Protein AF-A0A5M4D4X9-F1 (afdb_monomer)

Foldseek 3Di:
DVVVVVVCVVPPVNVVVVVVVVVVVVVVVVVVVVVVVVVVVLVVLLVVLVVCCVVVVDPPVRSVCVNVVVVPD

pLDDT: mean 89.51, std 11.48, range [47.28, 98.19]

Solvent-accessible surface area (backbone atoms only — not comparable to full-atom values): 4140 Å² total; per-residue (Å²): 109,69,69,57,55,49,56,45,65,73,33,59,71,60,40,52,52,49,52,52,54,51,48,54,51,52,55,49,51,55,53,51,54,50,52,50,54,52,52,53,51,52,53,50,52,53,53,50,45,53,48,33,39,76,71,64,80,37,53,68,70,57,46,52,50,57,63,55,60,69,75,79,119

Secondary structure (DSSP, 8-state):
-HHHHHHHHH-HHHHHHHHHHHHHHHHHHHHHHHHHHHHHHHHHHHHHHHHHHHTTSS-HHHHHHHHHHTT--

Radius of gyration: 23.7 Å; Cα contacts (8 Å, |Δi|>4): 14; chains: 1; bounding box: 46×15×61 Å

Sequence (73 aa):
MENVIQQLLDNEDTLLMLLIAGTVVICSLFSAVTKIATGMARERTRREIAAYIAEGSMSPEQGERILNSRQRA

Mean predicted aligned error: 6.94 Å

Structure (mmCIF, N/CA/C/O backbone):
data_AF-A0A5M4D4X9-F1
#
_entry.id   AF-A0A5M4D4X9-F1
#
loop_
_atom_site.group_PDB
_atom_site.id
_atom_site.type_symbol
_atom_site.label_atom_id
_atom_site.label_alt_id
_atom_site.label_comp_id
_atom_site.label_asym_id
_atom_site.label_entity_id
_atom_site.label_seq_id
_atom_site.pdbx_PDB_ins_code
_atom_site.Cartn_x
_atom_site.Cartn_y
_atom_site.Cartn_z
_atom_site.occupancy
_atom_site.B_iso_or_equiv
_atom_site.auth_seq_id
_atom_site.auth_comp_id
_atom_site.auth_asym_id
_atom_site.auth_atom_id
_atom_site.pdbx_PDB_model_num
ATOM 1 N N . MET A 1 1 ? 11.868 -5.573 -36.776 1.00 58.25 1 MET A N 1
ATOM 2 C CA . MET A 1 1 ? 11.906 -5.687 -35.300 1.00 58.25 1 MET A CA 1
ATOM 3 C C . MET A 1 1 ? 13.333 -5.886 -34.814 1.00 58.25 1 MET A C 1
ATOM 5 O O . MET A 1 1 ? 13.775 -5.096 -33.997 1.00 58.25 1 MET A O 1
ATOM 9 N N . GLU A 1 2 ? 14.084 -6.839 -35.370 1.00 68.38 2 GLU A N 1
ATOM 10 C CA . GLU A 1 2 ? 15.498 -7.073 -35.009 1.00 68.38 2 GLU A CA 1
ATOM 11 C C . GLU A 1 2 ? 16.394 -5.838 -35.219 1.00 68.38 2 GLU A C 1
ATOM 13 O O . GLU A 1 2 ? 17.139 -5.473 -34.317 1.00 68.38 2 GLU A O 1
ATOM 18 N N . ASN A 1 3 ? 16.218 -5.103 -36.325 1.00 75.00 3 ASN A N 1
ATOM 19 C CA . ASN A 1 3 ? 16.985 -3.875 -36.603 1.00 75.00 3 ASN A CA 1
ATOM 20 C C . ASN A 1 3 ? 16.771 -2.750 -35.573 1.00 75.00 3 ASN A C 1
ATOM 22 O O . ASN A 1 3 ? 17.673 -1.958 -35.331 1.00 75.00 3 ASN A O 1
ATOM 26 N N . VAL A 1 4 ? 15.581 -2.671 -34.966 1.00 75.31 4 VAL A N 1
ATOM 27 C CA . VAL A 1 4 ? 15.256 -1.632 -33.970 1.00 75.31 4 VAL A CA 1
ATOM 28 C C . VAL A 1 4 ? 15.886 -1.978 -32.625 1.00 75.31 4 VAL A C 1
ATOM 30 O O . VAL A 1 4 ? 16.417 -1.107 -31.947 1.00 75.31 4 VAL A O 1
ATOM 33 N N . ILE A 1 5 ? 15.861 -3.260 -32.255 1.00 76.25 5 ILE A N 1
ATOM 34 C CA . ILE A 1 5 ? 16.479 -3.744 -31.018 1.00 76.25 5 ILE A CA 1
ATOM 35 C C . ILE A 1 5 ? 18.002 -3.584 -31.095 1.00 76.25 5 ILE A C 1
ATOM 37 O O . ILE A 1 5 ? 18.604 -3.128 -30.129 1.00 76.25 5 ILE A O 1
ATOM 41 N N . GLN A 1 6 ? 18.616 -3.876 -32.247 1.00 74.62 6 GLN A N 1
ATOM 42 C CA . GLN A 1 6 ? 20.051 -3.649 -32.445 1.00 74.62 6 GLN A CA 1
ATOM 43 C C . GLN A 1 6 ? 20.418 -2.159 -32.431 1.00 74.62 6 GLN A C 1
ATOM 45 O O . GLN A 1 6 ? 21.337 -1.781 -31.716 1.00 74.62 6 GLN A O 1
ATOM 50 N N . GLN A 1 7 ? 19.643 -1.287 -33.090 1.00 73.75 7 GLN A N 1
ATOM 51 C CA . GLN A 1 7 ? 19.864 0.166 -33.004 1.00 73.75 7 GLN A CA 1
ATOM 52 C C . GLN A 1 7 ? 19.737 0.725 -31.581 1.00 73.75 7 GLN A C 1
ATOM 54 O O . GLN A 1 7 ? 20.409 1.699 -31.249 1.00 73.75 7 GLN A O 1
ATOM 59 N N . LEU A 1 8 ? 18.871 0.150 -30.745 1.00 69.56 8 LEU A N 1
ATOM 60 C CA . LEU A 1 8 ? 18.730 0.562 -29.347 1.00 69.56 8 LEU A CA 1
ATOM 61 C C . LEU A 1 8 ? 19.872 0.049 -28.462 1.00 69.56 8 LEU A C 1
ATOM 63 O O . LEU A 1 8 ? 20.217 0.724 -27.500 1.00 69.56 8 LEU A O 1
ATOM 67 N N . LEU A 1 9 ? 20.447 -1.117 -28.775 1.00 74.19 9 LEU A N 1
ATOM 68 C CA . LEU A 1 9 ? 21.592 -1.681 -28.053 1.00 74.19 9 LEU A CA 1
ATOM 69 C C . LEU A 1 9 ? 22.914 -0.999 -28.425 1.00 74.19 9 LEU A C 1
ATOM 71 O O . LEU A 1 9 ? 23.755 -0.825 -27.550 1.00 74.19 9 LEU A O 1
ATOM 75 N N . ASP A 1 10 ? 23.072 -0.570 -29.678 1.00 80.62 10 ASP A N 1
ATOM 76 C CA . ASP A 1 10 ? 24.288 0.109 -30.147 1.00 80.62 10 ASP A CA 1
ATOM 77 C C . ASP A 1 10 ? 24.380 1.573 -29.673 1.00 80.62 10 ASP A C 1
ATOM 79 O O . ASP A 1 10 ? 25.466 2.146 -29.628 1.00 80.62 10 ASP A O 1
ATOM 83 N N . ASN A 1 11 ? 23.253 2.192 -29.296 1.00 84.44 11 ASN A N 1
ATOM 84 C CA . ASN A 1 11 ? 23.213 3.558 -28.767 1.00 84.44 11 ASN A CA 1
ATOM 85 C C . ASN A 1 11 ? 23.135 3.553 -27.232 1.00 84.44 11 ASN A C 1
ATOM 87 O O . ASN A 1 11 ? 22.050 3.694 -26.656 1.00 84.44 11 ASN A O 1
ATOM 91 N N . GLU A 1 12 ? 24.294 3.441 -26.576 1.00 83.88 12 GLU A N 1
ATOM 92 C CA . GLU A 1 12 ? 24.431 3.387 -25.109 1.00 83.88 12 GLU A CA 1
ATOM 93 C C . GLU A 1 12 ? 23.673 4.517 -24.386 1.00 83.88 12 GLU A C 1
ATOM 95 O O . GLU A 1 12 ? 22.946 4.259 -23.425 1.00 83.88 12 GLU A O 1
ATOM 100 N N . ASP A 1 13 ? 23.746 5.755 -24.889 1.00 86.94 13 ASP A N 1
ATOM 101 C CA . ASP A 1 13 ? 23.051 6.912 -24.301 1.00 86.94 13 ASP A CA 1
ATOM 102 C C . ASP A 1 13 ? 21.521 6.767 -24.336 1.00 86.94 13 ASP A C 1
ATOM 104 O O . ASP A 1 13 ? 20.817 7.097 -23.376 1.00 86.94 13 ASP A O 1
ATOM 108 N N . THR A 1 14 ? 20.987 6.238 -25.441 1.00 87.19 14 THR A N 1
ATOM 109 C CA . THR A 1 14 ? 19.539 6.037 -25.605 1.00 87.19 14 THR A CA 1
ATOM 110 C C . THR A 1 14 ? 19.053 4.898 -24.714 1.00 87.19 14 THR A C 1
ATOM 112 O O . THR A 1 14 ? 17.988 5.001 -24.099 1.00 87.19 14 THR A O 1
ATOM 115 N N . LEU A 1 15 ? 19.851 3.834 -24.594 1.00 87.50 15 LEU A N 1
ATOM 116 C CA . LEU A 1 15 ? 19.576 2.710 -23.708 1.00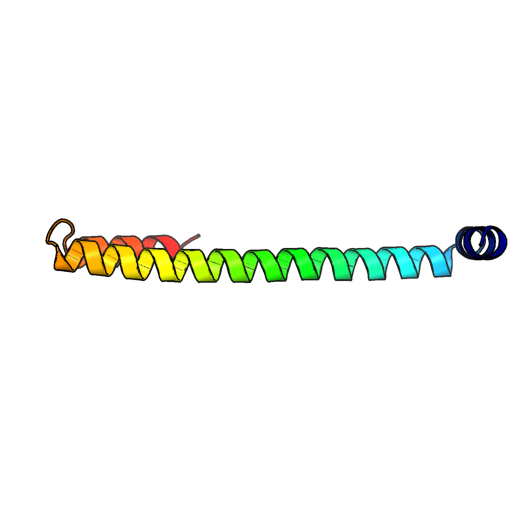 87.50 15 LEU A CA 1
ATOM 117 C C . LEU A 1 15 ? 19.552 3.153 -22.242 1.00 87.50 15 LEU A C 1
ATOM 119 O O . LEU A 1 15 ? 18.594 2.851 -21.528 1.00 87.50 15 LEU A O 1
ATOM 123 N N . LEU A 1 16 ? 20.555 3.916 -21.798 1.00 90.19 16 LEU A N 1
ATOM 124 C CA . LEU A 1 16 ? 20.611 4.449 -20.435 1.00 90.19 16 LEU A CA 1
ATOM 125 C C . LEU A 1 16 ? 19.416 5.360 -20.131 1.00 90.19 16 LEU A C 1
ATOM 127 O O . LEU A 1 16 ? 18.781 5.206 -19.085 1.00 90.19 16 LEU A O 1
ATOM 131 N N . MET A 1 17 ? 19.051 6.255 -21.055 1.00 90.19 17 MET A N 1
ATOM 132 C CA . MET A 1 17 ? 17.878 7.118 -20.891 1.00 90.19 17 MET A CA 1
ATOM 133 C C . MET A 1 17 ? 16.586 6.301 -20.746 1.00 90.19 17 MET A C 1
ATOM 135 O O . MET A 1 17 ? 15.763 6.588 -19.872 1.00 90.19 17 MET A O 1
ATOM 139 N N . LEU A 1 18 ? 16.416 5.260 -21.567 1.00 91.31 18 LEU A N 1
ATOM 140 C CA . LEU A 1 18 ? 15.240 4.394 -21.531 1.00 91.31 18 LEU A CA 1
ATOM 141 C C . LEU A 1 18 ? 15.162 3.584 -20.231 1.00 91.31 18 LEU A C 1
ATOM 143 O O . LEU A 1 18 ? 14.079 3.463 -19.657 1.00 91.31 18 LEU A O 1
ATOM 147 N N . LEU A 1 19 ? 16.291 3.081 -19.723 1.00 92.75 19 LEU A N 1
ATOM 148 C CA . LEU A 1 19 ? 16.340 2.364 -18.446 1.00 92.75 19 LEU A CA 1
ATOM 149 C C . LEU A 1 19 ? 15.986 3.266 -17.260 1.00 92.75 19 LEU A C 1
ATOM 151 O O . LEU A 1 19 ? 15.210 2.858 -16.392 1.00 92.75 19 LEU A O 1
ATOM 155 N N . ILE A 1 20 ? 16.504 4.496 -17.225 1.00 95.19 20 ILE A N 1
ATOM 156 C CA . ILE A 1 20 ? 16.180 5.460 -16.164 1.00 95.19 20 ILE A CA 1
ATOM 157 C C . ILE A 1 20 ? 14.692 5.813 -16.221 1.00 95.19 20 ILE A C 1
ATOM 159 O O . ILE A 1 20 ? 13.997 5.712 -15.207 1.00 95.19 20 ILE A O 1
ATOM 163 N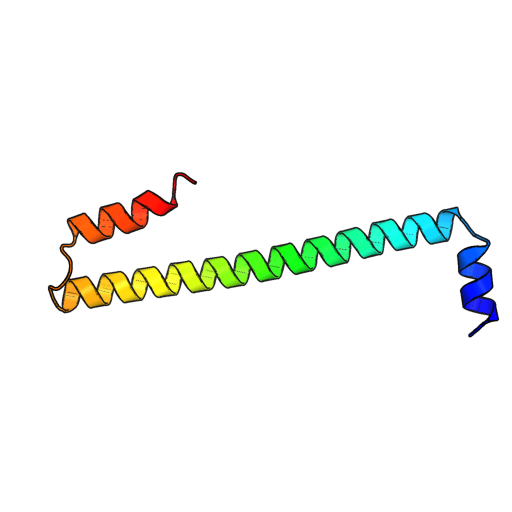 N . ALA A 1 21 ? 14.182 6.164 -17.405 1.00 95.06 21 ALA A N 1
ATOM 164 C CA . ALA A 1 21 ? 12.773 6.493 -17.593 1.00 95.06 21 ALA A CA 1
AT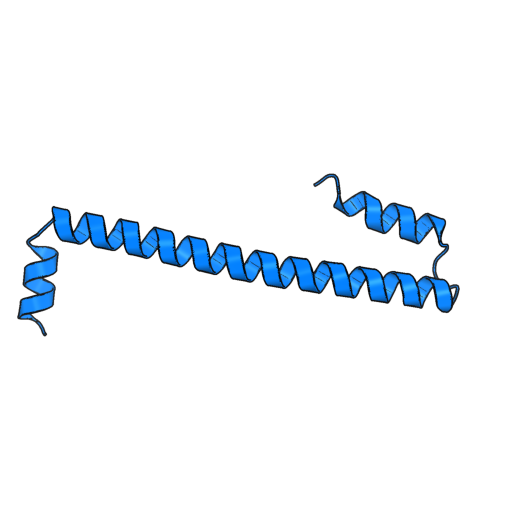OM 165 C C . ALA A 1 21 ? 11.863 5.319 -17.195 1.00 95.06 21 ALA A C 1
ATOM 167 O O . ALA A 1 21 ? 10.907 5.502 -16.438 1.00 95.06 21 ALA A O 1
ATOM 168 N N . GLY A 1 22 ? 12.198 4.102 -17.631 1.00 96.00 22 GLY A N 1
ATOM 169 C CA . GLY A 1 22 ? 11.474 2.887 -17.270 1.00 96.00 22 GLY A CA 1
ATOM 170 C C . GLY A 1 22 ? 11.465 2.643 -15.762 1.00 96.00 22 GLY A C 1
ATOM 171 O O . GLY A 1 22 ? 10.408 2.396 -15.182 1.00 96.00 22 GLY A O 1
ATOM 172 N N . THR A 1 23 ? 12.614 2.794 -15.101 1.00 96.56 23 THR A N 1
ATOM 173 C CA . THR A 1 23 ? 12.737 2.592 -13.649 1.00 96.56 23 THR A CA 1
ATOM 174 C C . THR A 1 23 ? 11.886 3.594 -12.871 1.00 96.56 23 THR A C 1
ATOM 176 O O . THR A 1 23 ? 11.140 3.203 -11.974 1.00 96.56 23 THR A O 1
ATOM 179 N N . VAL A 1 24 ? 11.926 4.877 -13.242 1.00 97.75 24 VAL A N 1
ATOM 180 C CA . VAL A 1 24 ? 11.123 5.924 -12.589 1.00 97.75 24 VAL A CA 1
ATOM 181 C C . VAL A 1 24 ? 9.628 5.641 -12.721 1.00 97.75 24 VAL A C 1
ATOM 183 O O . VAL A 1 24 ? 8.890 5.764 -11.738 1.00 97.75 24 VAL A O 1
ATOM 186 N N . VAL A 1 25 ? 9.170 5.231 -13.907 1.00 97.31 25 VAL A N 1
ATOM 187 C CA . VAL A 1 25 ? 7.762 4.875 -14.135 1.00 97.31 25 VAL A CA 1
ATOM 188 C C . VAL A 1 25 ? 7.363 3.692 -13.256 1.00 97.31 25 VAL A C 1
ATOM 190 O O . VAL A 1 25 ? 6.356 3.766 -12.550 1.00 97.31 25 VAL A O 1
ATOM 193 N N . ILE A 1 26 ? 8.177 2.635 -13.230 1.00 97.19 26 ILE A N 1
ATOM 194 C CA . ILE A 1 26 ? 7.914 1.439 -12.423 1.00 97.19 26 ILE A CA 1
ATOM 195 C C . ILE A 1 26 ? 7.836 1.801 -10.930 1.00 97.19 26 ILE A C 1
ATOM 197 O O . ILE A 1 26 ? 6.843 1.486 -10.271 1.00 97.1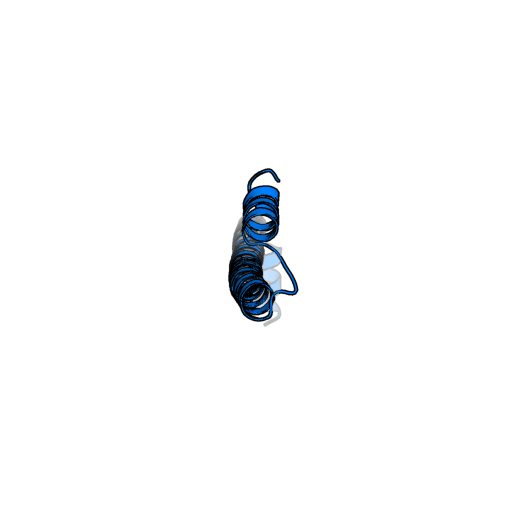9 26 ILE A O 1
ATOM 201 N N . CYS A 1 27 ? 8.820 2.528 -10.394 1.00 97.12 27 CYS A N 1
ATOM 202 C CA . CYS A 1 27 ? 8.828 2.963 -8.993 1.00 97.12 27 CYS A CA 1
ATOM 203 C C . CYS A 1 27 ? 7.618 3.844 -8.639 1.00 97.12 27 CYS A C 1
ATOM 205 O O . CYS A 1 27 ? 7.047 3.721 -7.548 1.00 97.12 27 CYS A O 1
ATOM 207 N N . SER A 1 28 ? 7.199 4.712 -9.561 1.00 97.12 28 SER A N 1
ATOM 208 C CA . SER A 1 28 ? 6.037 5.585 -9.370 1.00 97.12 28 SER A CA 1
ATOM 209 C C . SER A 1 28 ? 4.735 4.788 -9.298 1.00 97.12 28 SER A C 1
ATOM 211 O O . SER A 1 28 ? 3.900 5.057 -8.431 1.00 97.12 28 SER A O 1
ATOM 213 N N . LEU A 1 29 ? 4.584 3.761 -10.141 1.00 97.62 29 LEU A N 1
ATOM 214 C CA . LEU A 1 29 ? 3.429 2.862 -10.115 1.00 97.62 29 LEU A CA 1
ATOM 215 C C . LEU A 1 29 ? 3.344 2.094 -8.793 1.00 97.62 29 LEU A C 1
ATOM 217 O O . LEU A 1 29 ? 2.295 2.108 -8.146 1.00 97.62 29 LEU A O 1
ATOM 221 N N . PHE A 1 30 ? 4.449 1.496 -8.338 1.00 97.62 30 PHE A N 1
ATOM 222 C CA . PHE A 1 30 ? 4.481 0.798 -7.048 1.00 97.62 30 PHE A CA 1
ATOM 223 C C . PHE A 1 30 ? 4.120 1.725 -5.882 1.00 97.62 30 PHE A C 1
ATOM 225 O O . PHE A 1 30 ? 3.339 1.358 -4.999 1.00 97.62 30 PHE A O 1
ATOM 232 N N . SER A 1 31 ? 4.628 2.957 -5.904 1.00 96.19 31 SER A N 1
ATOM 233 C CA . SER A 1 31 ? 4.316 3.967 -4.891 1.00 96.19 31 SER A CA 1
ATOM 234 C C . SER A 1 31 ? 2.831 4.342 -4.884 1.00 96.19 31 SER A C 1
ATOM 236 O O . SER A 1 31 ? 2.230 4.468 -3.815 1.00 96.19 31 SER A O 1
ATOM 238 N N . ALA A 1 32 ? 2.216 4.495 -6.059 1.00 97.00 32 ALA A N 1
ATOM 239 C CA . ALA A 1 32 ? 0.795 4.808 -6.185 1.00 97.00 32 ALA A CA 1
ATOM 240 C C . ALA A 1 32 ? -0.091 3.675 -5.646 1.00 97.00 32 ALA A C 1
ATOM 242 O O . ALA A 1 32 ? -0.967 3.923 -4.815 1.00 97.00 32 ALA A O 1
ATOM 243 N N . VAL A 1 33 ? 0.184 2.428 -6.043 1.00 97.50 33 VAL A N 1
ATOM 244 C CA . VAL A 1 33 ? -0.559 1.248 -5.568 1.00 97.50 33 VAL A CA 1
ATOM 245 C C . VAL A 1 33 ? -0.448 1.111 -4.050 1.00 97.50 33 VAL A C 1
ATOM 247 O O . VAL A 1 33 ? -1.452 0.899 -3.369 1.00 97.50 33 VAL A O 1
ATOM 250 N N . THR A 1 34 ? 0.748 1.319 -3.498 1.00 96.19 34 THR A N 1
ATOM 251 C CA . THR A 1 34 ? 0.984 1.252 -2.049 1.00 96.19 34 THR A CA 1
ATOM 252 C C . THR A 1 34 ? 0.171 2.308 -1.296 1.00 96.19 3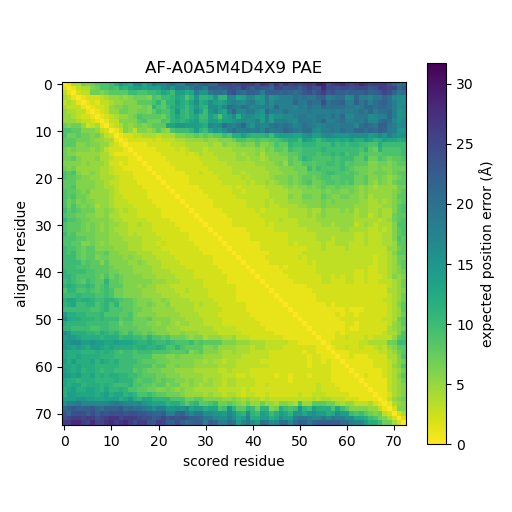4 THR A C 1
ATOM 254 O O . THR A 1 34 ? -0.453 2.012 -0.273 1.00 96.19 34 THR A O 1
ATOM 257 N N . LYS A 1 35 ? 0.110 3.542 -1.810 1.00 95.12 35 LYS A N 1
ATOM 258 C CA . LYS A 1 35 ? -0.700 4.621 -1.218 1.00 95.12 35 LYS A CA 1
ATOM 259 C C . LYS A 1 35 ? -2.195 4.304 -1.245 1.00 95.12 35 LYS A C 1
ATOM 261 O O . LYS A 1 35 ? -2.886 4.552 -0.260 1.00 95.12 35 LYS A O 1
ATOM 266 N N . ILE A 1 36 ? -2.686 3.716 -2.335 1.00 95.81 36 ILE A N 1
ATOM 267 C CA . ILE A 1 36 ? -4.091 3.303 -2.446 1.00 95.81 36 ILE A CA 1
ATOM 268 C C . ILE A 1 36 ? -4.400 2.204 -1.424 1.00 95.81 36 ILE A C 1
ATOM 270 O O . ILE A 1 36 ? -5.319 2.357 -0.619 1.00 95.81 36 ILE A O 1
ATOM 274 N N . ALA A 1 37 ? -3.601 1.134 -1.398 1.00 95.56 37 ALA A N 1
ATOM 275 C CA . ALA A 1 37 ? -3.806 0.007 -0.491 1.00 95.56 37 ALA A CA 1
ATOM 276 C C . ALA A 1 37 ? -3.769 0.438 0.986 1.00 95.56 37 ALA A C 1
ATOM 278 O O . ALA A 1 37 ? -4.639 0.064 1.775 1.00 95.56 37 ALA A O 1
ATOM 279 N N . THR A 1 38 ? -2.802 1.282 1.359 1.00 93.94 38 THR A N 1
ATOM 280 C CA . THR A 1 38 ? -2.699 1.821 2.726 1.00 93.94 38 THR A CA 1
ATOM 281 C C . THR A 1 38 ? -3.863 2.751 3.071 1.00 93.94 38 THR A C 1
ATOM 283 O O . THR A 1 38 ? -4.388 2.677 4.183 1.00 93.94 38 THR A O 1
ATOM 286 N N . GLY A 1 39 ? -4.323 3.582 2.131 1.00 93.94 39 GLY A N 1
ATOM 287 C CA . GLY A 1 39 ? -5.515 4.419 2.298 1.00 93.94 39 GLY A CA 1
ATOM 288 C C . GLY A 1 39 ? -6.780 3.598 2.552 1.00 93.94 39 GLY A C 1
ATOM 289 O O . GLY A 1 39 ? -7.507 3.863 3.510 1.00 93.94 39 GLY A O 1
ATOM 290 N N . MET A 1 40 ? -6.997 2.550 1.754 1.00 95.12 40 MET A N 1
ATOM 291 C CA . MET A 1 40 ? -8.127 1.631 1.918 1.00 95.12 40 MET A CA 1
ATOM 292 C C . MET A 1 40 ? -8.078 0.890 3.257 1.00 95.12 40 MET A C 1
ATOM 294 O O . MET A 1 40 ? -9.087 0.819 3.957 1.00 95.12 40 MET A O 1
ATOM 298 N N . ALA A 1 41 ? -6.909 0.376 3.646 1.00 93.50 41 ALA A N 1
ATOM 299 C CA . ALA A 1 41 ? -6.735 -0.316 4.920 1.00 93.50 41 ALA A CA 1
ATOM 300 C C . ALA A 1 41 ? -7.012 0.606 6.120 1.00 93.50 41 ALA A C 1
ATOM 302 O O . ALA A 1 41 ? -7.654 0.189 7.082 1.00 93.50 41 ALA A O 1
ATOM 303 N N . ARG A 1 42 ? -6.578 1.873 6.057 1.00 92.06 42 ARG A N 1
ATOM 304 C CA . ARG A 1 42 ? -6.855 2.875 7.101 1.00 92.06 42 ARG A CA 1
ATOM 305 C C . ARG A 1 42 ? -8.347 3.141 7.251 1.00 92.06 42 ARG A C 1
ATOM 307 O O . ARG A 1 42 ? -8.845 3.180 8.373 1.00 92.06 42 ARG A O 1
ATOM 314 N N . GLU A 1 43 ? -9.052 3.303 6.137 1.00 95.75 43 GLU A N 1
ATOM 315 C CA . GLU A 1 43 ? -10.492 3.546 6.151 1.00 95.75 43 GLU A CA 1
ATOM 316 C C . GLU A 1 43 ? -11.272 2.335 6.669 1.00 95.75 43 GLU A C 1
ATOM 318 O O . GLU A 1 43 ? -12.156 2.481 7.511 1.00 95.75 43 GLU A O 1
ATOM 323 N N . ARG A 1 44 ? -10.887 1.128 6.241 1.00 95.81 44 ARG A N 1
ATOM 324 C CA . ARG A 1 44 ? -11.454 -0.117 6.760 1.00 95.81 44 ARG A CA 1
ATOM 325 C C . ARG A 1 44 ? -11.277 -0.227 8.274 1.00 95.81 44 ARG A C 1
ATOM 327 O O . ARG A 1 44 ? -12.259 -0.438 8.973 1.00 95.81 44 ARG A O 1
ATOM 334 N N . THR A 1 45 ? -10.064 -0.006 8.787 1.00 94.94 45 THR A N 1
ATOM 335 C CA . THR A 1 45 ? -9.818 -0.052 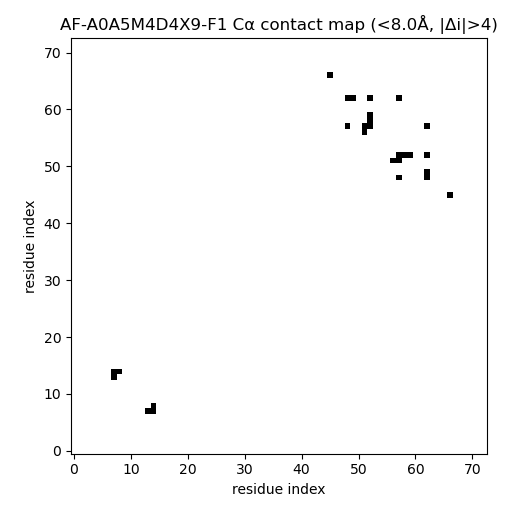10.236 1.00 94.94 45 THR A CA 1
ATOM 336 C C . THR A 1 45 ? -10.637 0.996 10.995 1.00 94.94 45 THR A C 1
ATOM 338 O O . THR A 1 45 ? -11.146 0.685 12.065 1.00 94.94 45 THR A O 1
ATOM 341 N N . ARG A 1 46 ? -10.820 2.216 10.463 1.00 95.25 46 ARG A N 1
ATOM 342 C CA . ARG A 1 46 ? -11.691 3.224 11.101 1.00 95.25 46 ARG A CA 1
ATOM 343 C C . ARG A 1 46 ? -13.138 2.746 11.220 1.00 95.25 46 ARG A C 1
ATOM 345 O O . ARG A 1 46 ? -13.750 2.937 12.266 1.00 95.25 46 ARG A O 1
ATOM 352 N N . ARG A 1 47 ? -13.669 2.111 10.172 1.00 97.06 47 ARG A N 1
ATOM 353 C CA . ARG A 1 47 ? -15.034 1.558 10.174 1.00 97.06 47 ARG A CA 1
ATOM 354 C C . ARG A 1 47 ? -15.180 0.390 11.141 1.00 97.06 47 ARG A C 1
ATOM 356 O O . ARG A 1 47 ? -16.169 0.331 11.857 1.00 97.06 47 ARG A O 1
ATOM 363 N N . GLU A 1 48 ? -14.188 -0.494 11.192 1.00 97.12 48 GLU A N 1
ATOM 364 C CA . GLU A 1 48 ? -14.164 -1.620 12.131 1.00 97.12 48 GLU A CA 1
ATOM 365 C C . GLU A 1 48 ? -14.115 -1.131 13.585 1.00 97.12 48 GLU A C 1
ATOM 367 O O . GLU A 1 48 ? -14.908 -1.582 14.401 1.00 97.12 48 GLU A 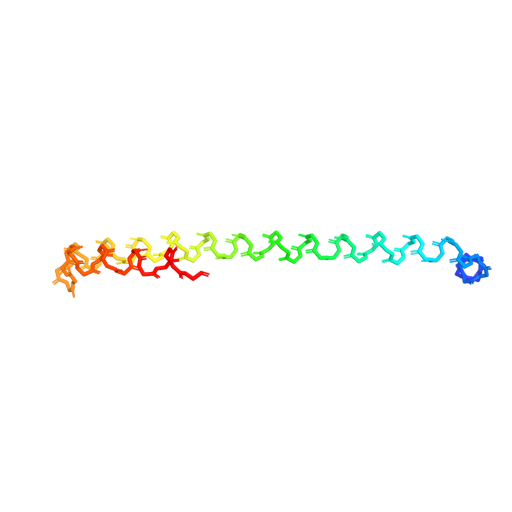O 1
ATOM 372 N N . ILE A 1 49 ? -13.270 -0.143 13.904 1.00 96.50 49 ILE A N 1
ATOM 373 C CA . ILE A 1 49 ? -13.223 0.463 15.246 1.00 96.50 49 ILE A CA 1
ATOM 374 C C . ILE A 1 49 ? -14.577 1.080 15.619 1.00 96.50 49 ILE A C 1
ATOM 376 O O . ILE A 1 49 ? -15.059 0.862 16.727 1.00 96.50 49 ILE A O 1
ATOM 380 N N . ALA A 1 50 ? -15.213 1.814 14.701 1.00 97.00 50 ALA A N 1
ATOM 381 C CA . ALA A 1 50 ? -16.533 2.391 14.949 1.00 97.00 50 ALA A CA 1
ATOM 382 C C . ALA A 1 50 ? -17.599 1.311 15.211 1.00 97.00 50 ALA A C 1
ATOM 384 O O . ALA A 1 50 ? -18.413 1.476 16.118 1.00 97.00 50 ALA A O 1
ATOM 385 N N . ALA A 1 51 ? -17.568 0.203 14.464 1.00 98.19 51 ALA A N 1
ATOM 386 C CA . ALA A 1 51 ? -18.460 -0.933 14.682 1.00 98.19 51 ALA A CA 1
ATOM 387 C C . ALA A 1 51 ? -18.228 -1.581 16.056 1.00 98.19 51 ALA A C 1
ATOM 389 O O . ALA A 1 51 ? -19.181 -1.736 16.810 1.00 98.19 51 ALA A O 1
ATOM 390 N N . TYR A 1 52 ? -16.976 -1.854 16.438 1.00 97.69 52 TYR A N 1
ATOM 391 C CA . TYR A 1 52 ? -16.660 -2.441 17.747 1.00 97.69 52 TYR A CA 1
ATOM 392 C C . TYR A 1 52 ? -17.060 -1.543 18.924 1.00 97.69 52 TYR A C 1
ATOM 394 O O . TYR A 1 52 ? -17.498 -2.041 19.961 1.00 97.69 52 TYR A O 1
ATOM 402 N N . ILE A 1 53 ? -16.959 -0.220 18.767 1.00 97.44 53 ILE A N 1
ATOM 403 C CA . ILE A 1 53 ? -17.460 0.730 19.769 1.00 97.44 53 ILE A CA 1
ATOM 404 C C . ILE A 1 53 ? -18.992 0.687 19.836 1.00 97.44 53 ILE A C 1
ATOM 406 O O . ILE A 1 53 ? -19.550 0.643 20.929 1.00 97.44 53 ILE A O 1
ATOM 410 N N . ALA A 1 54 ? -19.680 0.665 18.690 1.00 97.56 54 ALA A N 1
ATOM 411 C CA . ALA A 1 54 ? -21.142 0.595 18.637 1.00 97.56 54 ALA A CA 1
ATOM 412 C C . ALA A 1 54 ? -21.695 -0.728 19.201 1.00 97.56 54 ALA A C 1
ATOM 414 O O . ALA A 1 54 ? -22.748 -0.739 19.833 1.00 97.56 54 ALA A O 1
ATOM 415 N N . GLU A 1 55 ? -20.969 -1.827 19.005 1.00 97.44 55 GLU A N 1
ATOM 416 C CA . GLU A 1 55 ? -21.260 -3.146 19.577 1.00 97.44 55 GLU A CA 1
ATOM 417 C C . GLU A 1 55 ? -20.883 -3.247 21.066 1.00 97.44 55 GLU A C 1
ATOM 419 O O . GLU A 1 55 ? -21.281 -4.196 21.739 1.00 97.44 55 GLU A O 1
ATOM 424 N N . GLY A 1 56 ? -20.113 -2.287 21.592 1.00 95.94 56 GLY A N 1
ATOM 425 C CA . GLY A 1 56 ? -19.635 -2.272 22.976 1.00 95.94 56 GLY A CA 1
ATOM 426 C C . GLY A 1 56 ? -18.485 -3.242 23.269 1.00 95.94 56 GLY A C 1
ATOM 427 O O . GLY A 1 56 ? -18.118 -3.421 24.428 1.00 95.94 56 GLY A O 1
ATOM 428 N N . SER A 1 57 ? -17.895 -3.863 22.244 1.00 96.19 57 SER A N 1
ATOM 429 C CA . SER A 1 57 ? -16.744 -4.770 22.372 1.00 96.19 57 SER A CA 1
ATOM 430 C C . SER A 1 57 ? -15.401 -4.034 22.491 1.00 96.19 57 SER A C 1
ATOM 432 O O . SER A 1 57 ? -14.381 -4.648 22.808 1.00 96.19 57 SER A O 1
ATOM 434 N N . MET A 1 58 ? -15.394 -2.714 22.278 1.00 96.88 58 MET A N 1
ATOM 435 C CA . MET A 1 58 ? -14.241 -1.826 22.432 1.00 96.88 58 MET A CA 1
ATOM 436 C C . MET A 1 58 ? -14.668 -0.498 23.066 1.00 96.88 58 MET A C 1
ATOM 438 O O . MET A 1 58 ? -15.691 0.068 22.684 1.00 96.88 58 MET A O 1
ATOM 442 N N . SER A 1 59 ? -13.875 0.039 24.000 1.00 97.19 59 SER A N 1
ATOM 443 C CA . SER A 1 59 ? -14.141 1.375 24.549 1.00 97.19 59 SER A CA 1
ATOM 444 C C . SER A 1 59 ? -13.678 2.485 23.586 1.00 97.19 59 SER A C 1
ATOM 446 O O . SER A 1 59 ? -12.697 2.298 22.855 1.00 97.19 59 SER A O 1
ATOM 448 N N . PRO A 1 60 ? -14.319 3.669 23.588 1.00 95.69 60 PRO A N 1
ATOM 449 C CA . PRO A 1 60 ? -13.880 4.806 22.776 1.00 95.69 60 PRO A CA 1
ATOM 450 C C . PRO A 1 60 ? -12.412 5.197 23.003 1.00 95.69 60 PRO A C 1
ATOM 452 O O . PRO A 1 60 ? -11.694 5.500 22.051 1.00 95.69 60 PRO A O 1
ATOM 455 N N . GLU A 1 61 ? -11.934 5.122 24.245 1.00 96.31 61 GLU A N 1
ATOM 456 C CA . GLU A 1 61 ? -10.552 5.437 24.626 1.00 96.31 61 GLU A CA 1
ATOM 457 C C . GLU A 1 61 ? -9.566 4.413 24.051 1.00 96.31 61 GLU A C 1
ATOM 459 O O . GLU A 1 61 ? -8.457 4.760 23.644 1.00 96.31 61 GLU A O 1
ATOM 464 N N . GLN A 1 62 ? -9.957 3.137 23.982 1.00 95.12 62 GLN A N 1
ATOM 465 C CA . GLN A 1 62 ? -9.159 2.113 23.306 1.00 95.12 62 GLN A CA 1
ATOM 466 C C . GLN A 1 62 ? -9.090 2.380 21.799 1.00 95.12 62 GLN A C 1
ATOM 468 O O . GLN A 1 62 ? -8.005 2.307 21.218 1.00 95.12 62 GLN A O 1
ATOM 473 N N . GLY A 1 63 ? -10.216 2.741 21.177 1.00 94.94 63 GLY A N 1
ATOM 474 C CA . GLY A 1 63 ? -10.269 3.117 19.764 1.00 94.94 63 GLY A CA 1
ATOM 475 C C . GLY A 1 63 ? -9.369 4.313 19.438 1.00 94.94 63 GLY A C 1
ATOM 476 O O . GLY A 1 63 ? -8.596 4.259 18.480 1.00 94.94 63 GLY A O 1
ATOM 477 N N . GLU A 1 64 ? -9.398 5.354 20.274 1.00 94.69 64 GLU A N 1
ATOM 478 C CA . GLU A 1 64 ? -8.541 6.543 20.158 1.00 94.69 64 GLU A CA 1
ATOM 479 C C . GLU A 1 64 ? -7.050 6.174 20.191 1.00 94.69 64 GLU A C 1
ATOM 481 O O . GLU A 1 64 ? -6.287 6.552 19.294 1.00 94.69 64 GLU A O 1
ATOM 486 N N . ARG A 1 65 ? -6.647 5.313 21.132 1.00 93.75 65 ARG A N 1
ATOM 487 C CA . ARG A 1 65 ? -5.264 4.824 21.232 1.00 93.75 65 ARG A CA 1
ATOM 488 C C . ARG A 1 65 ? -4.830 4.025 20.005 1.00 93.75 65 ARG A C 1
ATOM 490 O O . ARG A 1 65 ? -3.697 4.188 19.550 1.00 93.75 65 ARG A O 1
ATOM 497 N N . ILE A 1 66 ? -5.699 3.175 19.451 1.00 92.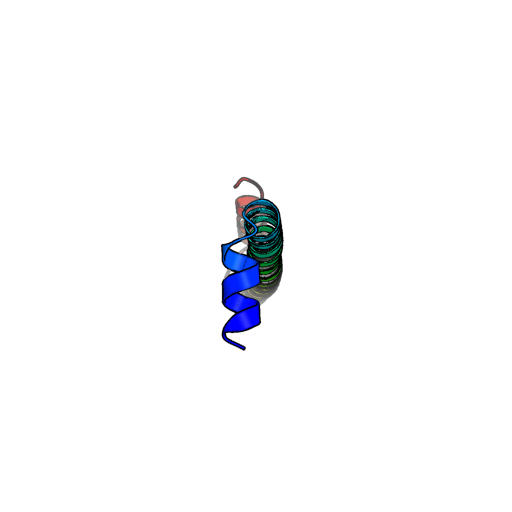94 66 ILE A N 1
ATOM 498 C CA . ILE A 1 66 ? -5.392 2.395 18.240 1.00 92.94 66 ILE A CA 1
ATOM 499 C C . ILE A 1 66 ? -5.208 3.329 17.040 1.00 92.94 66 ILE A C 1
ATOM 501 O O . ILE A 1 66 ? -4.230 3.184 16.302 1.00 92.94 66 ILE A O 1
ATOM 505 N N . LEU A 1 67 ? -6.093 4.314 16.863 1.00 91.50 67 LEU A N 1
ATOM 506 C CA . LEU A 1 67 ? -5.989 5.294 15.778 1.00 91.50 67 LEU A CA 1
ATOM 507 C C . LEU A 1 67 ? -4.688 6.104 15.868 1.00 91.50 67 LEU A C 1
ATOM 509 O O . LEU A 1 67 ? -4.002 6.269 14.857 1.00 91.50 67 LEU A O 1
ATOM 513 N N . ASN A 1 68 ? -4.298 6.511 17.077 1.00 90.06 68 ASN A N 1
ATOM 514 C CA . ASN A 1 68 ? -3.086 7.296 17.318 1.00 90.06 68 ASN A CA 1
ATOM 515 C C . ASN A 1 68 ? -1.790 6.471 17.273 1.00 90.06 68 ASN A C 1
ATOM 517 O O . ASN A 1 68 ? -0.731 7.001 16.933 1.00 90.06 68 ASN A O 1
ATOM 521 N N . SER A 1 69 ? -1.845 5.165 17.558 1.00 87.06 69 SER A N 1
ATOM 522 C CA . SER A 1 69 ? -0.669 4.281 17.483 1.00 87.06 69 SER A CA 1
ATOM 523 C C . SER A 1 69 ? -0.070 4.205 16.074 1.00 87.06 69 SER A C 1
ATOM 525 O O . SER A 1 69 ? 1.142 4.077 15.915 1.00 87.06 69 SER A O 1
ATOM 527 N N . ARG A 1 70 ? -0.907 4.362 15.041 1.00 67.50 70 ARG A N 1
ATOM 528 C CA . ARG A 1 70 ? -0.503 4.323 13.628 1.00 67.50 70 ARG A CA 1
ATOM 529 C C . ARG A 1 70 ? 0.160 5.604 13.123 1.00 67.50 70 ARG A C 1
ATOM 531 O O . ARG A 1 70 ? 0.678 5.594 12.013 1.00 67.50 70 ARG A O 1
ATOM 538 N N . GLN A 1 71 ? 0.129 6.694 13.890 1.00 62.28 71 GLN A N 1
ATOM 539 C CA . GLN A 1 71 ? 0.681 7.988 13.477 1.00 62.28 71 GLN A CA 1
ATOM 540 C C . GLN A 1 71 ? 2.166 8.160 13.857 1.00 62.28 71 GLN A C 1
ATOM 542 O O . GLN A 1 71 ? 2.772 9.159 13.486 1.00 62.28 71 GLN A O 1
ATOM 547 N N . ARG A 1 72 ? 2.755 7.201 14.591 1.00 54.56 72 ARG A N 1
ATOM 548 C CA . ARG A 1 72 ? 4.137 7.257 15.115 1.00 54.56 72 ARG A CA 1
ATOM 549 C C . ARG A 1 72 ? 5.137 6.305 14.435 1.00 54.56 72 ARG A C 1
ATOM 551 O O . ARG A 1 72 ? 6.244 6.160 14.944 1.00 54.56 72 ARG A O 1
ATOM 558 N N . ALA A 1 73 ? 4.757 5.667 13.331 1.00 47.28 73 ALA A N 1
ATOM 559 C CA . ALA A 1 73 ? 5.637 4.848 12.491 1.00 47.28 73 ALA A CA 1
ATOM 560 C C . ALA A 1 73 ? 5.774 5.498 11.112 1.00 47.28 73 ALA A C 1
ATOM 562 O O . ALA A 1 73 ? 6.896 5.466 10.567 1.00 47.28 73 ALA A O 1
#

Nearest PDB structures (foldseek):
  7yid-assembly1_A  TM=4.5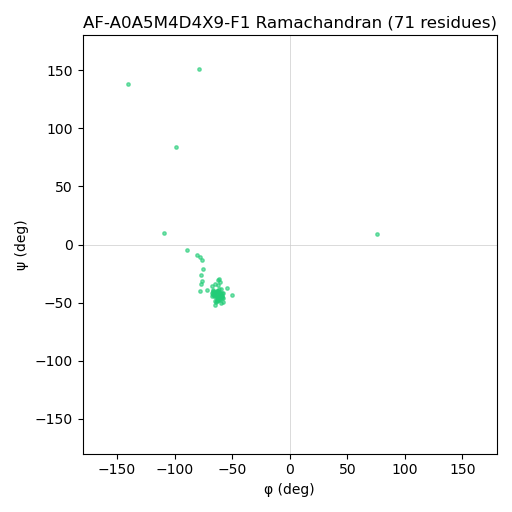79E-01  e=7.609E+00  Homo sapiens